Protein AF-A0A9C7PMZ5-F1 (afdb_monomer)

Radius of gyration: 15.48 Å; Cα contacts (8 Å, |Δi|>4): 239; chains: 1; bounding box: 37×39×35 Å

Solvent-accessible surface area (backbone atoms only — not comparable to full-atom values): 8530 Å² total; per-residue (Å²): 100,87,91,49,48,50,60,56,53,42,59,76,51,64,90,62,87,66,94,40,72,48,77,50,62,77,72,80,68,48,95,96,53,89,72,78,85,67,99,48,59,72,61,51,36,48,52,52,51,74,34,81,59,49,28,40,36,36,49,26,44,68,69,64,54,66,47,69,62,46,56,48,28,76,89,42,32,32,32,42,13,54,34,60,46,34,66,84,37,68,84,65,70,80,52,33,68,56,32,15,50,55,52,50,53,34,44,77,41,40,62,64,93,37,55,38,87,34,54,26,52,71,50,79,88,36,54,71,72,52,42,52,50,46,54,51,30,50,52,53,2,50,54,52,29,64,77,72,109

Structure (mmCIF, 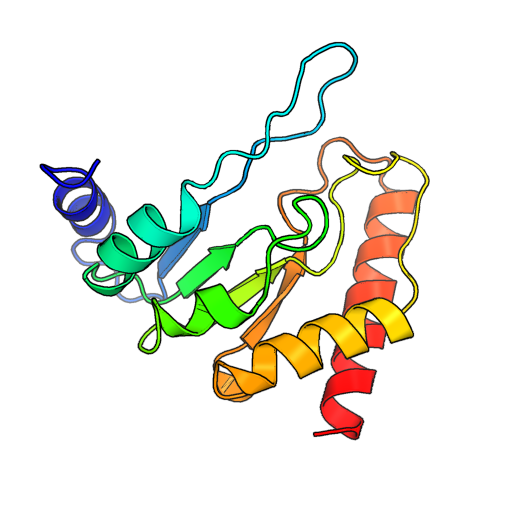N/CA/C/O backbone):
data_AF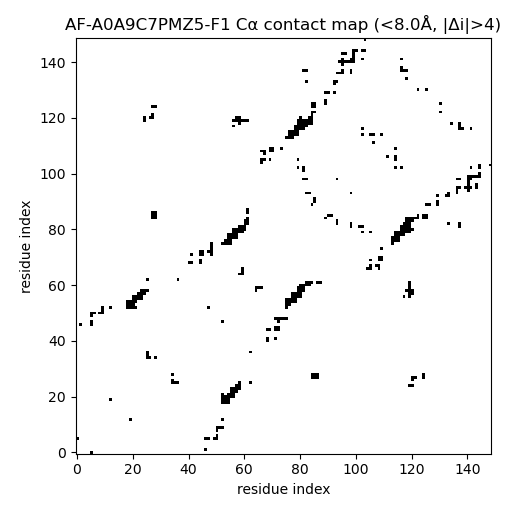-A0A9C7PMZ5-F1
#
_entry.id   AF-A0A9C7PMZ5-F1
#
loop_
_atom_site.group_PDB
_atom_site.id
_atom_site.type_symbol
_atom_site.label_atom_id
_atom_site.label_alt_id
_atom_site.label_comp_id
_atom_site.label_asym_id
_atom_site.label_entity_id
_atom_site.label_seq_id
_atom_site.pdbx_PDB_ins_code
_atom_site.Cartn_x
_atom_site.Cartn_y
_atom_site.Cartn_z
_atom_site.occupancy
_atom_site.B_iso_or_equiv
_atom_site.auth_seq_id
_atom_site.auth_comp_id
_atom_site.auth_asym_id
_atom_site.auth_atom_id
_atom_site.pdbx_PDB_model_num
ATOM 1 N N . MET A 1 1 ? -6.421 20.375 4.328 1.00 55.50 1 MET A N 1
ATOM 2 C CA . MET A 1 1 ? -6.971 19.027 4.587 1.00 55.50 1 MET A CA 1
ATOM 3 C C . MET A 1 1 ? -7.449 18.894 6.022 1.00 55.50 1 MET A C 1
ATOM 5 O O . MET A 1 1 ? -8.616 18.579 6.176 1.00 55.50 1 MET A O 1
ATOM 9 N N . ALA A 1 2 ? -6.620 19.190 7.030 1.00 67.44 2 ALA A N 1
ATOM 10 C CA . ALA A 1 2 ? -6.972 19.003 8.445 1.00 67.44 2 ALA A CA 1
ATOM 11 C C . ALA A 1 2 ? -8.306 19.648 8.884 1.00 67.44 2 ALA A C 1
ATOM 13 O O . ALA A 1 2 ? -9.039 19.061 9.662 1.00 67.44 2 ALA A O 1
ATOM 14 N N . GLU A 1 3 ? -8.671 20.818 8.346 1.00 81.75 3 GLU A N 1
ATOM 15 C CA . GLU A 1 3 ? -9.840 21.56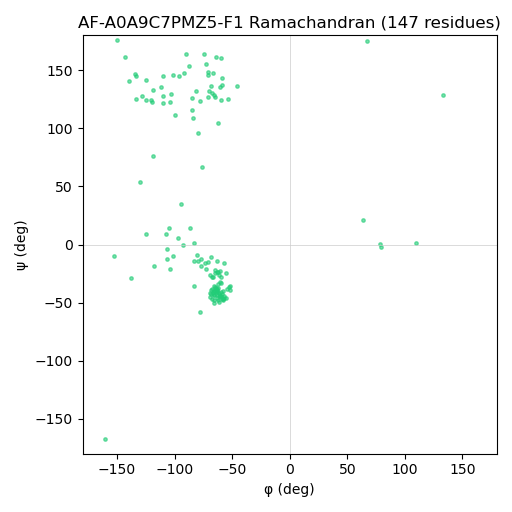7 8.841 1.00 81.75 3 GLU A CA 1
ATOM 16 C C . GLU A 1 3 ? -11.201 20.882 8.598 1.00 81.75 3 GLU A C 1
ATOM 18 O O . GLU A 1 3 ? -12.126 21.094 9.370 1.00 81.75 3 GLU A O 1
ATOM 23 N N . TRP A 1 4 ? -11.337 20.059 7.551 1.00 92.50 4 TRP A N 1
ATOM 24 C CA . TRP A 1 4 ? -12.613 19.387 7.230 1.00 92.50 4 TRP A CA 1
ATOM 25 C C . TRP A 1 4 ? -12.470 18.053 6.481 1.00 92.50 4 TRP A C 1
ATOM 27 O O . TRP A 1 4 ? -13.449 17.333 6.302 1.00 92.50 4 TRP A O 1
ATOM 37 N N . GLY A 1 5 ? -11.272 17.703 6.002 1.00 93.56 5 GLY A N 1
ATOM 38 C CA . GLY A 1 5 ? -11.064 16.562 5.106 1.00 93.56 5 GLY A CA 1
ATOM 39 C C . GLY A 1 5 ? -11.403 15.221 5.752 1.00 93.56 5 GLY A C 1
ATOM 40 O O . GLY A 1 5 ? -12.019 14.377 5.107 1.00 93.56 5 GLY A O 1
ATOM 41 N N . ILE A 1 6 ? -11.057 15.054 7.031 1.00 96.00 6 ILE A N 1
ATOM 42 C CA . ILE A 1 6 ? -11.404 13.853 7.800 1.00 96.00 6 ILE A CA 1
ATOM 43 C C . ILE A 1 6 ? -12.910 13.779 8.049 1.00 96.00 6 ILE A C 1
ATOM 45 O O . ILE A 1 6 ? -13.502 12.728 7.838 1.00 96.00 6 ILE A O 1
ATOM 49 N N . GLU A 1 7 ? -13.560 14.895 8.392 1.00 95.75 7 GLU A N 1
ATOM 50 C CA . GLU A 1 7 ? -15.018 14.929 8.565 1.00 95.75 7 GLU A CA 1
ATOM 51 C C . GLU A 1 7 ? -15.751 14.548 7.269 1.00 95.75 7 GLU A C 1
ATOM 53 O O . GLU A 1 7 ? -16.678 13.735 7.283 1.00 95.75 7 GLU A O 1
ATOM 58 N N . ALA A 1 8 ? -15.316 15.094 6.130 1.00 96.69 8 ALA A N 1
ATOM 59 C CA . ALA A 1 8 ? -15.882 14.753 4.830 1.00 96.69 8 ALA A CA 1
ATOM 60 C C . ALA A 1 8 ? -15.657 13.275 4.475 1.00 96.69 8 ALA A C 1
ATOM 62 O O . ALA A 1 8 ? -16.569 12.621 3.968 1.00 96.69 8 ALA A O 1
ATOM 63 N N . LEU A 1 9 ? -14.472 12.733 4.769 1.00 96.88 9 LEU A N 1
ATOM 64 C CA . LEU A 1 9 ? -14.168 11.318 4.572 1.00 96.88 9 LEU A CA 1
ATOM 65 C C . LEU A 1 9 ? -15.062 10.417 5.437 1.00 96.88 9 LEU A C 1
ATOM 67 O O . LEU A 1 9 ? -15.664 9.473 4.926 1.00 96.88 9 LEU A O 1
ATOM 71 N N . ASP A 1 10 ? -15.190 10.732 6.722 1.00 97.25 10 ASP A N 1
ATOM 72 C CA . ASP A 1 10 ? -16.016 9.977 7.663 1.00 97.25 10 ASP A CA 1
ATOM 73 C C . ASP A 1 10 ? -17.495 10.010 7.272 1.00 97.25 10 ASP A C 1
ATOM 75 O O . ASP A 1 10 ? -18.213 9.019 7.437 1.00 97.25 10 ASP A O 1
ATOM 79 N N . ARG A 1 11 ? -17.952 11.126 6.693 1.00 97.88 11 ARG A N 1
ATOM 80 C CA . ARG A 1 11 ? -19.305 11.248 6.148 1.00 97.88 11 ARG A CA 1
ATOM 81 C C . ARG A 1 11 ? -19.547 10.290 4.982 1.00 97.88 11 ARG A C 1
ATOM 83 O O . ARG A 1 11 ? -20.629 9.714 4.897 1.00 97.88 11 ARG A O 1
ATOM 90 N N . CYS A 1 12 ? -18.560 10.078 4.110 1.00 97.75 12 CYS A N 1
ATOM 91 C CA . CYS A 1 12 ? -18.676 9.155 2.973 1.00 97.75 12 CYS A CA 1
ATOM 92 C C . CYS A 1 12 ? -18.893 7.696 3.398 1.00 97.75 12 CYS A C 1
ATOM 94 O O . CYS A 1 12 ? -19.428 6.908 2.617 1.00 97.75 12 CYS A O 1
ATOM 96 N N . ILE A 1 13 ? -18.479 7.333 4.613 1.00 97.81 13 ILE A N 1
ATOM 97 C CA . ILE A 1 13 ? -18.599 5.971 5.144 1.00 97.81 13 ILE A CA 1
ATOM 98 C C . ILE A 1 13 ? -19.672 5.837 6.234 1.00 97.81 13 ILE A C 1
ATOM 100 O O . ILE A 1 13 ? -19.789 4.791 6.877 1.00 97.81 13 ILE A O 1
ATOM 104 N N . GLU A 1 14 ? -20.484 6.873 6.449 1.00 97.81 14 GLU A N 1
ATOM 105 C CA . GLU A 1 14 ? -21.544 6.861 7.452 1.00 97.81 14 GLU A CA 1
ATOM 106 C C . GLU A 1 14 ? -22.557 5.732 7.176 1.00 97.81 14 GLU A C 1
ATOM 108 O O . GLU A 1 14 ? -23.124 5.610 6.093 1.00 97.81 14 GLU A O 1
ATOM 113 N N . GLY A 1 15 ? -22.776 4.867 8.172 1.00 97.75 15 GLY A N 1
ATOM 114 C CA . GLY A 1 15 ? -23.710 3.739 8.075 1.00 97.75 15 GLY A CA 1
ATOM 115 C C . GLY A 1 15 ? -23.183 2.506 7.327 1.00 97.75 15 GLY A C 1
ATOM 116 O O . GLY A 1 15 ? -23.877 1.485 7.294 1.00 97.75 15 GLY A O 1
ATOM 117 N N . ILE A 1 16 ? -21.964 2.549 6.780 1.00 97.69 16 ILE A N 1
ATOM 118 C CA . ILE A 1 16 ? -21.326 1.388 6.152 1.00 97.69 16 ILE A CA 1
ATOM 119 C C . ILE A 1 16 ? -20.937 0.362 7.225 1.00 97.69 16 ILE A C 1
ATOM 121 O O . ILE A 1 16 ? -20.363 0.697 8.257 1.00 97.69 16 ILE A O 1
ATOM 125 N N . ARG A 1 17 ? -21.277 -0.912 6.984 1.00 96.31 17 ARG A N 1
ATOM 126 C CA . ARG A 1 17 ? -20.974 -2.047 7.884 1.00 96.31 17 ARG A CA 1
ATOM 127 C C . ARG A 1 17 ? -19.860 -2.963 7.366 1.00 96.31 17 ARG A C 1
ATOM 129 O O . ARG A 1 17 ? -19.517 -3.938 8.027 1.00 96.31 17 ARG A O 1
ATOM 136 N N . ALA A 1 18 ? -19.360 -2.697 6.163 1.00 97.44 18 ALA A N 1
ATOM 137 C CA . ALA A 1 18 ? -18.220 -3.397 5.582 1.00 97.44 18 ALA A CA 1
ATOM 138 C C . ALA A 1 18 ? -16.915 -2.684 5.957 1.00 97.44 18 ALA A C 1
ATOM 140 O O . ALA A 1 18 ? -16.949 -1.519 6.346 1.00 97.44 18 ALA A O 1
ATOM 141 N N . LYS A 1 19 ? -15.774 -3.365 5.785 1.00 97.56 19 LYS A N 1
ATOM 142 C CA . LYS A 1 19 ? -14.467 -2.711 5.904 1.00 97.56 19 LYS A CA 1
ATOM 143 C C . LYS A 1 19 ? -14.334 -1.601 4.865 1.00 97.56 19 LYS A C 1
ATOM 145 O O . LYS A 1 19 ? -14.668 -1.788 3.694 1.00 97.56 19 LYS A O 1
ATOM 150 N N . THR A 1 20 ? -13.823 -0.469 5.312 1.00 98.44 20 THR A N 1
ATOM 151 C CA . THR A 1 20 ? -13.615 0.747 4.535 1.00 98.44 20 THR A CA 1
ATOM 152 C C . THR A 1 20 ? -12.128 0.978 4.317 1.00 98.44 20 THR A C 1
ATOM 154 O O . THR A 1 20 ? -11.296 0.660 5.168 1.00 98.44 20 THR A O 1
ATOM 157 N N . CYS A 1 21 ? -11.775 1.521 3.155 1.00 98.38 21 CYS A N 1
ATOM 158 C CA . CYS A 1 21 ? -10.389 1.790 2.813 1.00 98.38 21 CYS A CA 1
ATOM 159 C C . CYS A 1 21 ? -10.260 3.125 2.089 1.00 98.38 21 CYS A C 1
ATOM 161 O O . CYS A 1 21 ? -11.083 3.453 1.233 1.00 98.38 21 CYS A O 1
ATOM 163 N N . VAL A 1 22 ? -9.201 3.863 2.413 1.00 98.19 22 VAL A N 1
ATOM 164 C CA . VAL A 1 22 ? -8.764 5.039 1.659 1.00 98.19 22 VAL A CA 1
ATOM 165 C C . VAL A 1 22 ? -7.445 4.741 0.981 1.00 98.19 22 VAL A C 1
ATOM 167 O O . VAL A 1 22 ? -6.526 4.209 1.597 1.00 98.19 22 VAL A O 1
ATOM 170 N N . HIS A 1 23 ? -7.351 5.128 -0.285 1.00 98.38 23 HIS A N 1
ATOM 171 C CA . HIS A 1 23 ? -6.119 5.072 -1.048 1.00 98.38 23 HIS A CA 1
ATOM 172 C C . HIS A 1 23 ? -5.498 6.466 -1.178 1.00 98.38 23 HIS A C 1
ATOM 174 O O . HIS A 1 23 ? -6.178 7.406 -1.589 1.00 98.38 23 HIS A O 1
ATOM 180 N N . VAL A 1 24 ? -4.207 6.586 -0.865 1.00 96.81 24 VAL A N 1
ATOM 181 C CA . VAL A 1 24 ? -3.420 7.814 -1.036 1.00 96.81 24 VAL A CA 1
ATOM 182 C C . VAL A 1 24 ? -2.153 7.473 -1.814 1.00 96.81 24 VAL A C 1
ATOM 184 O O . VAL A 1 24 ? -1.412 6.578 -1.427 1.00 96.81 24 VAL A O 1
ATOM 187 N N . CYS A 1 25 ? -1.875 8.194 -2.897 1.00 95.38 25 CYS A N 1
ATOM 188 C CA . CYS A 1 25 ? -0.680 8.014 -3.727 1.00 95.38 25 CYS A CA 1
ATOM 189 C C . CYS A 1 25 ? -0.258 9.335 -4.383 1.00 95.38 25 CYS A C 1
ATOM 191 O O . CYS A 1 25 ? -0.959 10.344 -4.283 1.00 95.38 25 CYS A O 1
ATOM 193 N N . TYR A 1 26 ? 0.861 9.317 -5.105 1.00 93.88 26 TYR A N 1
ATOM 194 C CA . TYR A 1 26 ? 1.374 10.437 -5.897 1.00 93.88 26 TYR A CA 1
ATOM 195 C C . TYR A 1 26 ? 0.935 10.353 -7.370 1.00 93.88 26 TYR A C 1
ATOM 197 O O . TYR A 1 26 ? 1.671 10.749 -8.274 1.00 93.88 26 TYR A O 1
ATOM 205 N N . SER A 1 27 ? -0.282 9.853 -7.623 1.00 90.56 27 SER A N 1
ATOM 206 C CA . SER A 1 27 ? -0.884 9.678 -8.957 1.00 90.56 27 SER A CA 1
ATOM 207 C C . SER A 1 27 ? -0.200 8.622 -9.841 1.00 90.56 27 SER A C 1
ATOM 209 O O . SER A 1 27 ? 0.828 8.038 -9.491 1.00 90.56 27 SER A O 1
ATOM 211 N N . TYR A 1 28 ? -0.788 8.367 -11.009 1.00 90.50 28 TYR A N 1
ATOM 212 C CA . TYR A 1 28 ? -0.221 7.507 -12.044 1.00 90.50 28 TYR A CA 1
ATOM 213 C C . TYR A 1 28 ? 0.991 8.149 -12.733 1.00 90.50 28 TYR A C 1
ATOM 215 O O . TYR A 1 28 ? 1.013 9.369 -12.926 1.00 90.50 28 TYR A O 1
ATOM 223 N N . PRO A 1 29 ? 1.971 7.346 -13.184 1.00 87.38 29 PRO A N 1
ATOM 224 C CA . PRO A 1 29 ? 2.993 7.830 -14.098 1.00 87.38 29 PRO A CA 1
ATOM 225 C C . PRO A 1 29 ? 2.361 8.216 -15.439 1.00 87.38 29 PRO A C 1
ATOM 227 O O . PRO A 1 29 ? 1.662 7.422 -16.070 1.00 87.38 29 PRO A O 1
ATOM 230 N N . MET A 1 30 ? 2.621 9.442 -15.887 1.00 87.25 30 MET A N 1
ATOM 231 C CA . MET A 1 30 ? 2.155 9.958 -17.173 1.00 87.25 30 MET A CA 1
ATOM 232 C C . MET A 1 30 ? 3.357 10.461 -17.985 1.00 87.25 30 MET A C 1
ATOM 234 O O . MET A 1 30 ? 4.100 11.311 -17.489 1.00 87.25 30 MET A O 1
ATOM 238 N N . PRO A 1 31 ? 3.576 9.967 -19.221 1.00 83.25 31 PRO A N 1
ATOM 239 C CA . PRO A 1 31 ? 4.706 10.389 -20.044 1.00 83.25 31 PRO A CA 1
ATOM 240 C C . PRO A 1 31 ? 4.771 11.912 -20.209 1.00 83.25 31 PRO A C 1
ATOM 242 O O . PRO A 1 31 ? 3.808 12.542 -20.637 1.00 83.25 31 PRO A O 1
ATOM 245 N N . GLY A 1 32 ? 5.918 12.500 -19.865 1.00 84.19 32 GLY A N 1
ATOM 246 C CA . GLY A 1 32 ? 6.153 13.943 -19.974 1.00 84.19 32 GLY A CA 1
ATOM 247 C C . GLY A 1 32 ? 5.538 14.799 -18.860 1.00 84.19 32 GLY A C 1
ATOM 248 O O . GLY A 1 32 ? 5.723 16.014 -18.880 1.00 84.19 32 GLY A O 1
ATOM 249 N N . VAL A 1 33 ? 4.852 14.203 -17.879 1.00 87.38 33 VAL A N 1
ATOM 250 C CA . VAL A 1 33 ? 4.28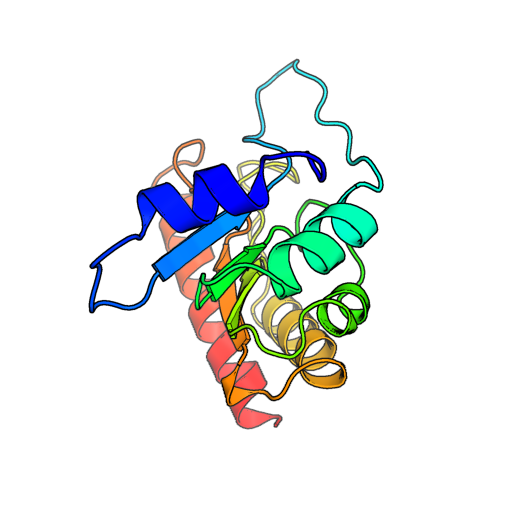5 14.924 -16.730 1.00 87.38 33 VAL A CA 1
ATOM 251 C C . VAL A 1 33 ? 5.151 14.673 -15.490 1.00 87.38 33 VAL A C 1
ATOM 253 O O . VAL A 1 33 ? 5.333 13.516 -15.105 1.00 87.38 33 VAL A O 1
ATOM 256 N N . PRO A 1 34 ? 5.691 15.723 -14.840 1.00 85.12 34 PRO A N 1
ATOM 257 C CA . PRO A 1 34 ? 6.428 15.568 -13.593 1.00 85.12 34 PRO A CA 1
ATOM 258 C C . PRO A 1 34 ? 5.570 14.927 -12.499 1.00 85.12 34 PRO A C 1
ATOM 260 O O . PRO A 1 34 ? 4.420 15.311 -12.293 1.00 85.12 34 PRO A O 1
ATOM 263 N N . ARG A 1 35 ? 6.168 13.994 -11.755 1.00 86.19 35 ARG A N 1
ATOM 264 C CA . ARG A 1 35 ? 5.546 13.296 -10.625 1.00 86.19 35 ARG A CA 1
ATOM 265 C C . ARG A 1 35 ? 6.340 13.582 -9.344 1.00 86.19 35 ARG A C 1
ATOM 267 O O . ARG A 1 35 ? 7.164 12.761 -8.947 1.00 86.19 35 ARG A O 1
ATOM 274 N N . PRO A 1 36 ? 6.193 14.778 -8.745 1.00 87.06 36 PRO A N 1
ATOM 275 C CA . PRO A 1 36 ? 6.963 15.145 -7.566 1.00 87.06 36 PRO A CA 1
ATOM 276 C C . PRO A 1 36 ? 6.499 14.344 -6.348 1.00 87.06 36 PRO A C 1
ATOM 278 O O . PRO A 1 36 ? 5.321 14.361 -5.993 1.00 87.06 36 PRO A O 1
ATOM 281 N N . ILE A 1 37 ? 7.446 13.686 -5.681 1.00 88.44 37 ILE A N 1
ATOM 282 C CA . ILE A 1 37 ? 7.226 13.105 -4.358 1.00 88.44 37 ILE A CA 1
ATOM 283 C C . ILE A 1 37 ? 7.450 14.220 -3.340 1.00 88.44 37 ILE A C 1
ATOM 285 O O . ILE A 1 37 ? 8.566 14.709 -3.168 1.00 88.44 37 ILE A O 1
ATOM 289 N N . VAL A 1 38 ? 6.362 14.674 -2.726 1.00 88.62 38 VAL A N 1
ATOM 290 C CA . VAL A 1 38 ? 6.371 15.718 -1.696 1.00 88.62 38 VAL A CA 1
ATOM 291 C C . VAL A 1 38 ? 6.239 15.081 -0.321 1.00 88.62 38 VAL A C 1
ATOM 293 O O . VAL A 1 38 ? 5.528 14.094 -0.171 1.00 88.62 38 VAL A O 1
ATOM 296 N N . ASP A 1 39 ? 6.880 15.654 0.695 1.00 85.94 39 ASP A N 1
ATOM 297 C CA . ASP A 1 39 ? 6.832 15.130 2.065 1.00 85.94 39 ASP A CA 1
ATOM 298 C C . ASP A 1 39 ? 5.497 15.465 2.761 1.00 85.94 39 ASP A C 1
ATOM 300 O O . ASP A 1 39 ? 5.415 16.300 3.659 1.00 85.94 39 ASP A O 1
ATOM 304 N N . ALA A 1 40 ? 4.408 14.871 2.269 1.00 91.56 40 ALA A N 1
ATOM 305 C CA . ALA A 1 40 ? 3.047 15.109 2.755 1.00 91.56 40 ALA A CA 1
ATOM 306 C C . ALA A 1 40 ? 2.511 13.962 3.623 1.00 91.56 40 ALA A C 1
ATOM 308 O O . ALA A 1 40 ? 1.583 14.164 4.408 1.00 91.56 40 ALA A O 1
ATOM 309 N N . TYR A 1 41 ? 3.089 12.763 3.500 1.00 94.56 41 TYR A N 1
ATOM 310 C CA . TYR A 1 41 ? 2.643 11.576 4.230 1.00 94.56 41 TYR A CA 1
ATOM 311 C C . TYR A 1 41 ? 2.666 11.743 5.753 1.00 94.56 41 TYR A C 1
ATOM 313 O O . TYR A 1 41 ? 1.691 11.320 6.366 1.00 94.56 41 TYR A O 1
ATOM 321 N N . PRO A 1 42 ? 3.666 12.388 6.387 1.00 95.88 42 PRO A N 1
ATOM 322 C CA . PRO A 1 42 ? 3.625 12.583 7.833 1.00 95.88 42 PRO A CA 1
ATOM 323 C C . PRO A 1 42 ? 2.353 13.296 8.310 1.00 95.88 42 PRO A C 1
ATOM 325 O O . PRO A 1 42 ? 1.688 12.836 9.237 1.00 95.88 42 PRO A O 1
ATOM 328 N N . ALA A 1 43 ? 1.967 14.379 7.629 1.00 95.25 43 ALA A N 1
ATOM 329 C CA . ALA A 1 43 ? 0.749 15.115 7.953 1.00 95.25 43 ALA A CA 1
ATOM 330 C C . ALA A 1 43 ? -0.510 14.303 7.613 1.00 95.25 43 ALA A C 1
ATOM 332 O O . ALA A 1 43 ? -1.420 14.208 8.427 1.00 95.25 43 ALA A O 1
ATOM 333 N N . ILE A 1 44 ? -0.555 13.681 6.431 1.00 95.31 44 ILE A N 1
ATOM 334 C CA . ILE A 1 44 ? -1.723 12.913 5.978 1.00 95.31 44 ILE A CA 1
ATOM 335 C C . ILE A 1 44 ? -1.987 11.703 6.881 1.00 95.31 44 ILE A C 1
ATOM 337 O O . ILE A 1 44 ? -3.131 11.482 7.264 1.00 95.31 44 ILE A O 1
ATOM 341 N N . LEU A 1 45 ? -0.959 10.926 7.230 1.00 97.12 45 LEU A N 1
ATOM 342 C CA . LEU A 1 45 ? -1.112 9.731 8.062 1.00 97.12 45 LEU A CA 1
ATOM 343 C C . LEU A 1 45 ? -1.530 10.084 9.489 1.00 97.12 45 LEU A C 1
ATOM 345 O O . LEU A 1 45 ? -2.390 9.400 10.035 1.00 97.12 45 LEU A O 1
ATOM 349 N N . THR A 1 46 ? -0.995 11.178 10.042 1.00 96.38 46 THR A N 1
ATOM 350 C CA . THR A 1 46 ? -1.411 11.687 11.359 1.00 96.38 46 THR A CA 1
ATOM 351 C C . THR A 1 46 ? -2.902 12.034 11.373 1.00 96.38 46 THR A C 1
ATOM 353 O O . THR A 1 46 ? -3.619 11.643 12.286 1.00 96.38 46 THR A O 1
ATOM 356 N N . GLU A 1 47 ? -3.408 12.711 10.339 1.00 96.75 47 GLU A N 1
ATOM 357 C CA . GLU A 1 47 ? -4.840 13.028 10.243 1.00 96.75 47 GLU A CA 1
ATOM 358 C C . GLU A 1 47 ? -5.694 11.772 9.992 1.00 96.75 47 GLU A C 1
ATOM 360 O O . GLU A 1 47 ? -6.752 11.592 10.595 1.00 96.75 47 GLU A O 1
ATOM 365 N N . LEU A 1 48 ? -5.239 10.868 9.117 1.00 97.25 48 LEU A N 1
ATOM 366 C CA . LEU A 1 48 ? -5.963 9.641 8.778 1.00 97.25 48 LEU A CA 1
ATOM 367 C C . LEU A 1 48 ? -6.052 8.653 9.940 1.00 97.25 48 LEU A C 1
ATOM 369 O O . LEU A 1 48 ? -7.036 7.914 10.010 1.00 9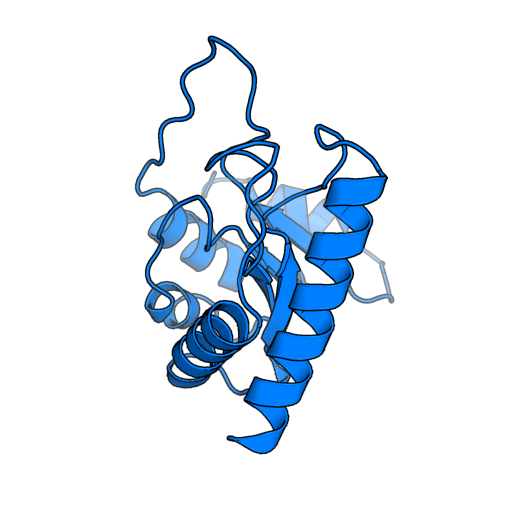7.25 48 LEU A O 1
ATOM 373 N N . GLU A 1 49 ? -5.090 8.654 10.861 1.00 97.69 49 GLU A N 1
ATOM 374 C CA . GLU A 1 49 ? -5.172 7.890 12.107 1.00 97.69 49 GLU A CA 1
ATOM 375 C C . GLU A 1 49 ? -6.455 8.222 12.885 1.00 97.69 49 GLU A C 1
ATOM 377 O O . GLU A 1 49 ? -7.123 7.323 13.395 1.00 97.69 49 GLU A O 1
ATOM 382 N N . HIS A 1 50 ? -6.863 9.494 12.882 1.00 95.56 50 HIS A N 1
ATOM 383 C CA . HIS A 1 50 ? -8.067 9.969 13.566 1.00 95.56 50 HIS A CA 1
ATOM 384 C C . HIS A 1 50 ? -9.375 9.731 12.798 1.00 95.56 50 HIS A C 1
ATOM 386 O O . HIS A 1 50 ? -10.451 9.917 13.366 1.00 95.56 50 HIS A O 1
ATOM 392 N N . SER A 1 51 ? -9.313 9.306 11.534 1.00 97.12 51 SER A N 1
ATOM 393 C CA . SER A 1 51 ? -10.514 8.986 10.752 1.00 97.12 51 SER A CA 1
ATOM 394 C C . SER A 1 51 ? -11.153 7.662 11.172 1.00 97.12 51 SER A C 1
ATOM 396 O O . SER A 1 51 ? -10.523 6.802 11.793 1.00 97.12 51 SER A O 1
ATOM 398 N N . ARG A 1 52 ? -12.404 7.447 10.766 1.00 97.31 52 ARG A N 1
ATOM 399 C CA . ARG A 1 52 ? -13.161 6.213 11.021 1.00 97.31 52 ARG A CA 1
ATOM 400 C C . ARG A 1 52 ? -12.879 5.093 10.021 1.00 97.31 52 ARG A C 1
ATOM 402 O O . ARG A 1 52 ? -13.490 4.034 10.135 1.00 97.31 52 ARG A O 1
ATOM 409 N N . VAL A 1 53 ? -11.987 5.304 9.050 1.00 98.06 53 VAL A N 1
ATOM 410 C CA . VAL A 1 53 ? -11.654 4.272 8.060 1.00 98.06 53 VAL A CA 1
ATOM 411 C C . VAL A 1 53 ? -10.851 3.140 8.696 1.00 98.06 53 VAL A C 1
ATOM 413 O O . VAL A 1 53 ? -10.022 3.371 9.583 1.00 98.06 53 VAL A O 1
ATOM 416 N N . ASP A 1 54 ? -11.077 1.920 8.216 1.00 98.50 54 ASP A N 1
ATOM 417 C CA . ASP A 1 54 ? -10.425 0.720 8.752 1.00 98.50 54 ASP A CA 1
ATOM 418 C C . ASP A 1 54 ? -9.022 0.512 8.164 1.00 98.50 54 ASP A C 1
ATOM 420 O O . ASP A 1 54 ? -8.116 0.007 8.835 1.00 98.50 54 ASP A O 1
ATOM 424 N N . GLN A 1 55 ? -8.852 0.853 6.881 1.00 98.81 55 GLN A N 1
ATOM 425 C CA . GLN A 1 55 ? -7.661 0.501 6.115 1.00 98.81 55 GLN A CA 1
ATOM 426 C C . GLN A 1 55 ? -7.097 1.666 5.299 1.00 98.81 55 GLN A C 1
ATOM 428 O O . GLN A 1 55 ? -7.843 2.461 4.726 1.00 98.81 55 GLN A O 1
ATOM 433 N N . LEU A 1 56 ? -5.773 1.700 5.154 1.00 98.81 56 LEU A N 1
ATOM 434 C CA . LEU A 1 56 ? -5.058 2.666 4.320 1.00 98.81 56 LEU A CA 1
ATOM 435 C C . LEU A 1 56 ? -4.274 1.943 3.220 1.00 98.81 56 LEU A C 1
ATOM 437 O O . LEU A 1 56 ? -3.438 1.102 3.525 1.00 98.81 56 LEU A O 1
ATOM 441 N N . ALA A 1 57 ? -4.519 2.271 1.952 1.00 98.69 57 ALA A N 1
ATOM 442 C CA . ALA A 1 57 ? -3.731 1.800 0.813 1.00 98.69 57 ALA A CA 1
ATOM 443 C C . ALA A 1 57 ? -2.735 2.872 0.380 1.00 98.69 57 ALA A C 1
ATOM 445 O O . ALA A 1 57 ? -3.134 3.928 -0.119 1.00 98.69 57 ALA A O 1
ATOM 446 N N . LEU A 1 58 ? -1.450 2.602 0.588 1.00 98.38 58 LEU A N 1
ATOM 447 C CA . LEU A 1 58 ? -0.397 3.612 0.597 1.00 98.38 58 LEU A CA 1
ATOM 448 C C . LEU A 1 58 ? 0.712 3.278 -0.402 1.00 98.38 58 LEU A C 1
ATOM 450 O O . LEU A 1 58 ? 1.115 2.123 -0.523 1.00 98.38 58 LEU A O 1
ATOM 454 N N . GLU A 1 59 ? 1.236 4.302 -1.068 1.00 97.56 59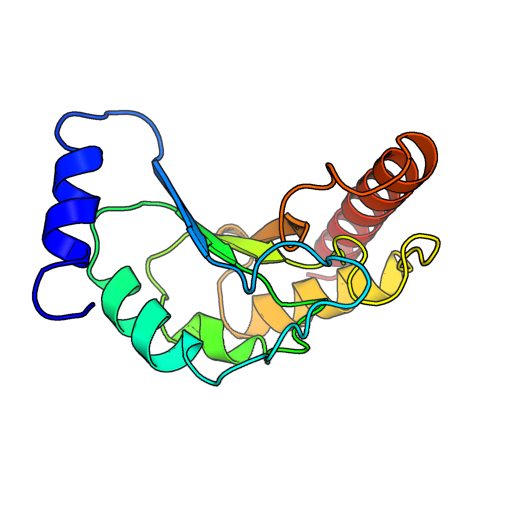 GLU A N 1
ATOM 455 C CA . GLU A 1 59 ? 2.373 4.204 -1.984 1.00 97.56 59 GLU A CA 1
ATOM 456 C C . GLU A 1 59 ? 3.707 4.284 -1.231 1.00 97.56 59 GLU A C 1
ATOM 458 O O . GLU A 1 59 ? 3.985 5.267 -0.539 1.00 97.56 59 GLU A O 1
ATOM 463 N N . PHE A 1 60 ? 4.570 3.292 -1.440 1.00 97.38 60 PHE A N 1
ATOM 464 C CA . PHE A 1 60 ? 5.876 3.194 -0.791 1.00 97.38 60 PHE A CA 1
ATOM 465 C C . PHE A 1 60 ? 7.002 2.746 -1.733 1.00 97.38 60 PHE A C 1
ATOM 467 O O . PHE A 1 60 ? 8.154 3.098 -1.477 1.00 97.38 60 PHE A O 1
ATOM 474 N N . GLU A 1 61 ? 6.738 1.970 -2.787 1.00 96.38 61 GLU A N 1
ATOM 475 C CA . GLU A 1 61 ? 7.799 1.422 -3.649 1.00 96.38 61 GLU A CA 1
ATOM 476 C C . GLU A 1 61 ? 8.344 2.481 -4.621 1.00 96.38 61 GLU A C 1
ATOM 478 O O . GLU A 1 61 ? 9.524 2.828 -4.573 1.00 96.38 61 GLU A O 1
ATOM 483 N N . ALA A 1 62 ? 7.481 3.061 -5.449 1.00 94.12 62 ALA A N 1
ATOM 484 C CA . ALA A 1 62 ? 7.807 4.089 -6.430 1.00 94.12 62 ALA A CA 1
ATOM 485 C C . ALA A 1 62 ? 8.265 5.402 -5.791 1.00 94.12 62 ALA A C 1
ATOM 487 O O . ALA A 1 62 ? 9.143 6.085 -6.321 1.00 94.12 62 ALA A O 1
ATOM 488 N N . SER A 1 63 ? 7.670 5.757 -4.652 1.00 93.62 63 SER A N 1
ATOM 489 C CA . SER A 1 63 ? 7.999 6.970 -3.905 1.00 93.62 63 SER A CA 1
ATOM 490 C C . SER A 1 63 ? 9.300 6.847 -3.110 1.00 93.62 63 SER A C 1
ATOM 492 O O . SER A 1 63 ? 9.868 7.864 -2.712 1.00 93.62 63 SER A O 1
ATOM 494 N N . GLY A 1 64 ? 9.772 5.620 -2.858 1.00 94.06 64 GLY A N 1
ATOM 495 C CA . GLY A 1 64 ? 10.927 5.363 -2.001 1.00 94.06 64 GLY A CA 1
ATOM 496 C C . GLY A 1 64 ? 10.709 5.789 -0.547 1.00 94.06 64 GLY A C 1
ATOM 497 O O . GLY A 1 64 ? 11.682 6.034 0.168 1.00 94.06 64 GLY A O 1
ATOM 498 N N . LEU A 1 65 ? 9.452 5.915 -0.106 1.00 95.56 65 LEU A N 1
ATOM 499 C CA . LEU A 1 65 ? 9.142 6.327 1.258 1.00 95.56 65 LEU A CA 1
ATOM 500 C C . LEU A 1 65 ? 9.591 5.275 2.280 1.00 95.56 65 LEU A C 1
ATOM 502 O O . LEU A 1 65 ? 9.576 4.056 2.047 1.00 95.56 65 LEU A O 1
ATOM 506 N N . ASP A 1 66 ? 9.985 5.788 3.442 1.00 96.62 66 ASP A N 1
ATOM 507 C CA . ASP A 1 66 ? 10.476 5.008 4.570 1.00 96.62 66 ASP A CA 1
ATOM 508 C C . ASP A 1 66 ? 9.297 4.352 5.322 1.00 96.62 66 ASP A C 1
ATOM 510 O O . ASP A 1 66 ? 8.406 5.075 5.786 1.00 96.62 66 ASP A O 1
ATOM 514 N N . PRO A 1 67 ? 9.271 3.011 5.483 1.00 97.94 67 PRO A N 1
ATOM 515 C CA . PRO A 1 67 ? 8.219 2.311 6.219 1.00 97.94 67 PRO A CA 1
ATOM 516 C C . PRO A 1 67 ? 8.044 2.768 7.672 1.00 97.94 67 PRO A C 1
ATOM 518 O O . PRO A 1 67 ? 6.978 2.539 8.236 1.00 97.94 67 PRO A O 1
ATOM 521 N N . LYS A 1 68 ? 9.005 3.492 8.271 1.00 98.06 68 LYS A N 1
ATOM 522 C CA . LYS A 1 68 ? 8.820 4.095 9.605 1.00 98.06 68 LYS A CA 1
ATOM 523 C C . LYS A 1 68 ? 7.594 4.999 9.712 1.00 98.06 68 LYS A C 1
ATOM 525 O O . LYS A 1 68 ? 7.074 5.202 10.805 1.00 98.06 68 LYS A O 1
ATOM 530 N N . LEU A 1 69 ? 7.132 5.553 8.588 1.00 98.12 69 LEU A N 1
ATOM 531 C CA . LEU A 1 69 ? 5.934 6.390 8.532 1.00 98.12 69 LEU A CA 1
ATOM 532 C C . LEU A 1 69 ? 4.676 5.646 8.994 1.00 98.12 69 LEU A C 1
ATOM 534 O O . LEU A 1 69 ? 3.735 6.284 9.452 1.00 98.12 69 LEU A O 1
ATOM 538 N N . LEU A 1 70 ? 4.672 4.312 8.932 1.00 98.44 70 LEU A N 1
ATOM 539 C CA . LEU A 1 70 ? 3.571 3.484 9.420 1.00 98.44 70 LEU A CA 1
ATOM 540 C C . LEU A 1 70 ? 3.341 3.626 10.933 1.00 98.44 70 LEU A C 1
ATOM 542 O O . LEU A 1 70 ? 2.218 3.448 11.396 1.00 98.44 70 LEU A O 1
ATOM 546 N N . ALA A 1 71 ? 4.358 4.044 11.697 1.00 98.25 71 ALA A N 1
ATOM 547 C CA . ALA A 1 71 ? 4.216 4.337 13.123 1.00 98.25 71 ALA A CA 1
ATOM 548 C C . ALA A 1 71 ? 3.251 5.507 13.416 1.00 98.25 71 ALA A C 1
ATOM 550 O O . ALA A 1 71 ? 2.849 5.694 14.563 1.00 98.25 71 ALA A O 1
ATOM 551 N N . LEU A 1 72 ? 2.881 6.298 12.401 1.00 98.38 72 LEU A N 1
ATOM 552 C CA . LEU A 1 72 ? 1.931 7.407 12.522 1.00 98.38 72 LEU A CA 1
ATOM 553 C C . LEU A 1 72 ? 0.464 6.968 12.444 1.00 98.38 72 LEU A C 1
ATOM 555 O O . LEU A 1 72 ? -0.406 7.763 12.783 1.00 98.38 72 LEU A O 1
ATOM 559 N N . CYS A 1 73 ? 0.179 5.738 12.006 1.00 98.31 73 CYS A N 1
ATOM 560 C CA . CYS A 1 73 ? -1.185 5.218 11.875 1.00 98.31 73 CYS A CA 1
ATOM 561 C C . CYS A 1 73 ? -1.373 3.829 12.527 1.00 98.31 73 CYS A C 1
ATOM 563 O O . CYS A 1 73 ? -1.837 2.889 11.873 1.00 98.31 73 CYS A O 1
ATOM 565 N N . PRO A 1 74 ? -1.013 3.664 13.818 1.00 98.38 74 PRO A N 1
ATOM 566 C CA . PRO A 1 74 ? -0.936 2.356 14.472 1.00 98.38 74 PRO A CA 1
ATOM 567 C C . PRO A 1 74 ? -2.286 1.632 14.598 1.00 98.38 74 PRO A C 1
ATOM 569 O O . PRO A 1 74 ? -2.310 0.408 14.740 1.00 98.38 74 PRO A O 1
ATOM 572 N N . SER A 1 75 ? -3.421 2.343 14.549 1.00 98.25 75 SER A N 1
ATOM 573 C CA . SER A 1 75 ? -4.738 1.693 14.613 1.00 98.25 75 SER A CA 1
ATOM 574 C C . SER A 1 75 ? -5.182 1.087 13.279 1.00 98.25 75 SER A C 1
ATOM 576 O O . SER A 1 75 ? -6.126 0.293 13.250 1.00 98.25 75 SER A O 1
ATOM 578 N N . LYS A 1 76 ? -4.530 1.440 12.164 1.00 98.62 76 LYS A N 1
ATOM 579 C CA . LYS A 1 76 ? -4.989 1.100 10.814 1.00 98.62 76 LYS A CA 1
ATOM 580 C C . LYS A 1 76 ? -4.392 -0.208 10.317 1.00 98.62 76 LYS A C 1
ATOM 582 O O . LYS A 1 76 ? -3.250 -0.552 10.594 1.00 98.62 76 LYS A O 1
ATOM 587 N N . THR A 1 77 ? -5.164 -0.932 9.508 1.00 9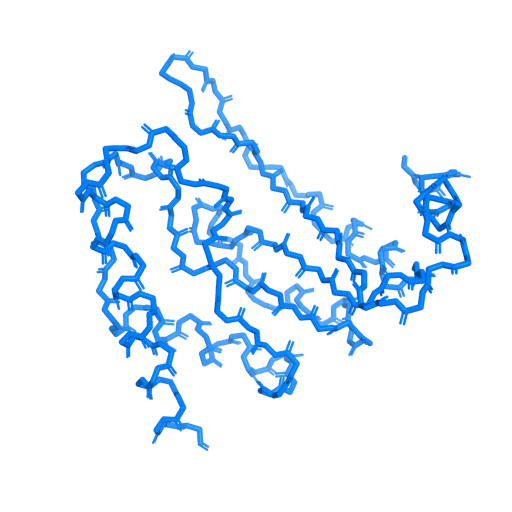8.81 77 THR A N 1
ATOM 588 C CA . THR A 1 77 ? -4.586 -1.956 8.625 1.00 98.81 77 THR A CA 1
ATOM 589 C C . THR A 1 77 ? -4.031 -1.271 7.381 1.00 98.81 77 THR A C 1
ATOM 591 O O . THR A 1 77 ? -4.731 -0.481 6.749 1.00 98.81 77 THR A O 1
ATOM 594 N N . VAL A 1 78 ? -2.809 -1.593 6.978 1.00 98.81 78 VAL A N 1
ATOM 595 C CA . VAL A 1 78 ? -2.154 -0.963 5.833 1.00 98.81 78 VAL A CA 1
ATOM 596 C C . VAL A 1 78 ? -2.034 -1.934 4.668 1.00 98.81 78 VAL A C 1
ATOM 598 O O . VAL A 1 78 ? -1.413 -2.988 4.770 1.00 98.81 78 VAL A O 1
ATOM 601 N N . LEU A 1 79 ? -2.610 -1.546 3.533 1.00 98.81 79 LEU A N 1
ATOM 602 C CA . LEU A 1 79 ? -2.296 -2.094 2.221 1.00 98.81 79 LEU A CA 1
ATOM 603 C C . LEU A 1 79 ? -1.005 -1.409 1.754 1.00 98.81 79 LEU A C 1
ATOM 605 O O . LEU A 1 79 ? -1.018 -0.275 1.275 1.00 98.81 79 LEU A O 1
ATOM 609 N N . PHE A 1 80 ? 0.116 -2.082 1.986 1.00 98.81 80 PHE A N 1
ATOM 610 C CA . PHE A 1 80 ? 1.461 -1.560 1.804 1.00 98.81 80 PHE A CA 1
ATOM 611 C C . PHE A 1 80 ? 1.921 -1.716 0.349 1.00 98.81 80 PHE A C 1
ATOM 613 O O . PHE A 1 80 ? 2.091 -2.839 -0.140 1.00 98.81 80 PHE A O 1
ATOM 620 N N . GLY A 1 81 ? 2.136 -0.582 -0.320 1.00 98.56 81 GLY A N 1
ATOM 621 C CA . GLY A 1 81 ? 2.670 -0.484 -1.673 1.00 98.56 81 GLY A CA 1
ATOM 622 C C . GLY A 1 81 ? 4.085 -1.052 -1.789 1.00 98.56 81 GLY A C 1
ATOM 623 O O . GLY A 1 81 ? 5.063 -0.455 -1.350 1.00 98.56 81 GLY A O 1
ATOM 624 N N . CYS A 1 82 ? 4.199 -2.239 -2.373 1.00 98.31 82 CYS A N 1
ATOM 625 C CA . CYS A 1 82 ? 5.463 -2.958 -2.573 1.00 98.31 82 CYS A CA 1
ATOM 626 C C . CYS A 1 82 ? 5.710 -3.327 -4.042 1.00 98.31 82 CYS A C 1
ATOM 628 O O . CYS A 1 82 ? 6.625 -4.087 -4.348 1.00 98.31 82 CYS A O 1
ATOM 630 N N . ILE A 1 83 ? 4.879 -2.807 -4.946 1.00 98.25 83 ILE A N 1
ATOM 631 C CA . ILE A 1 83 ? 4.985 -2.985 -6.393 1.00 98.25 83 ILE A CA 1
ATOM 632 C C . ILE A 1 83 ? 4.811 -1.618 -7.044 1.00 98.25 83 ILE A C 1
ATOM 634 O O . ILE A 1 83 ? 3.774 -0.977 -6.852 1.00 98.25 83 ILE A O 1
ATOM 638 N N . ASP A 1 84 ? 5.781 -1.223 -7.866 1.00 95.44 84 ASP A N 1
ATOM 639 C CA . ASP A 1 84 ? 5.713 -0.003 -8.660 1.00 95.44 84 ASP A CA 1
ATOM 640 C C . ASP A 1 84 ? 4.635 -0.131 -9.747 1.00 95.44 84 ASP A C 1
ATOM 642 O O . ASP A 1 84 ? 4.538 -1.142 -10.457 1.00 95.44 84 ASP A O 1
ATOM 646 N N . ASN A 1 85 ? 3.848 0.930 -9.917 1.00 92.50 85 ASN A N 1
ATOM 647 C CA . ASN A 1 85 ? 2.779 1.034 -10.910 1.00 92.50 85 ASN A CA 1
ATOM 648 C C . ASN A 1 85 ? 3.259 1.527 -12.293 1.00 92.50 85 ASN A C 1
ATOM 650 O O . ASN A 1 85 ? 2.431 1.889 -13.131 1.00 92.50 85 ASN A O 1
ATOM 654 N N . GLY A 1 86 ? 4.573 1.531 -12.540 1.00 90.94 86 GLY A N 1
ATOM 655 C CA . GLY A 1 86 ? 5.215 1.944 -13.792 1.00 90.94 86 GLY A CA 1
ATOM 656 C C . GLY A 1 86 ? 5.996 3.251 -13.697 1.00 90.94 86 GLY A C 1
ATOM 657 O O . GLY A 1 86 ? 6.550 3.700 -14.700 1.00 90.94 86 GLY A O 1
ATOM 658 N N . ALA A 1 87 ? 6.046 3.879 -12.522 1.00 86.69 87 ALA A N 1
ATOM 659 C CA . ALA A 1 87 ? 6.777 5.121 -12.314 1.00 86.69 87 ALA A CA 1
ATOM 660 C C . ALA A 1 87 ? 8.291 4.922 -12.387 1.00 86.69 87 ALA A C 1
ATOM 662 O O . ALA A 1 87 ? 9.005 5.843 -12.781 1.00 86.69 87 ALA A O 1
ATOM 663 N N . LEU A 1 88 ? 8.775 3.718 -12.080 1.00 85.56 88 LEU A N 1
ATOM 664 C CA . LEU A 1 88 ? 10.187 3.362 -12.194 1.00 85.56 88 LEU A CA 1
ATOM 665 C C . LEU A 1 88 ? 10.519 2.638 -13.513 1.00 85.56 88 LEU A C 1
ATOM 667 O O . LEU A 1 88 ? 11.653 2.191 -13.697 1.00 85.56 88 LEU A O 1
ATOM 671 N N . GLY A 1 89 ? 9.545 2.529 -14.421 1.00 88.69 89 GLY A N 1
ATOM 672 C CA . GLY A 1 89 ? 9.665 1.910 -15.741 1.00 88.69 89 GLY A CA 1
ATOM 673 C C . GLY A 1 89 ? 8.503 0.961 -16.041 1.00 88.69 89 GLY A C 1
ATOM 674 O O . GLY A 1 89 ? 8.216 0.053 -15.266 1.00 88.69 89 GLY A O 1
ATOM 675 N N . PHE A 1 90 ? 7.850 1.136 -17.193 1.00 88.50 90 PHE A N 1
ATOM 676 C CA . PHE A 1 90 ? 6.665 0.353 -17.575 1.00 88.50 90 PHE A CA 1
ATOM 677 C C . PHE A 1 90 ? 6.949 -1.142 -17.779 1.00 88.50 90 PHE A C 1
ATOM 679 O O . PHE A 1 90 ? 6.035 -1.949 -17.655 1.00 88.50 90 PHE A O 1
ATOM 686 N N . ASP A 1 91 ? 8.186 -1.522 -18.091 1.00 90.81 91 ASP A N 1
ATOM 687 C CA . ASP A 1 91 ? 8.634 -2.902 -18.310 1.00 90.81 91 ASP A CA 1
ATOM 688 C C . ASP A 1 91 ? 9.390 -3.505 -17.121 1.00 90.81 91 ASP A C 1
ATOM 690 O O . ASP A 1 91 ? 9.611 -4.721 -17.081 1.00 90.81 91 ASP A O 1
ATOM 694 N N . ARG A 1 92 ? 9.737 -2.682 -16.127 1.00 94.00 92 ARG A N 1
ATOM 695 C CA . ARG A 1 92 ? 10.434 -3.114 -14.921 1.00 94.00 92 ARG A CA 1
ATOM 696 C C . ARG A 1 92 ? 9.526 -4.004 -14.072 1.00 94.00 92 ARG A C 1
ATOM 698 O O . ARG A 1 92 ? 8.403 -3.636 -13.735 1.00 94.00 92 ARG A O 1
ATOM 705 N N . ILE A 1 93 ? 10.055 -5.154 -13.660 1.00 96.31 93 ILE A N 1
ATOM 706 C CA . ILE A 1 93 ? 9.418 -6.074 -12.713 1.00 96.31 93 ILE A CA 1
ATOM 707 C C . ILE A 1 93 ? 10.317 -6.193 -11.478 1.00 96.31 93 ILE A C 1
ATOM 709 O O . ILE A 1 93 ? 11.530 -6.356 -11.605 1.00 96.31 93 ILE A O 1
ATOM 713 N N . GLU A 1 94 ? 9.722 -6.089 -10.296 1.00 98.06 94 GLU A N 1
ATOM 714 C CA . GLU A 1 94 ? 10.366 -6.324 -9.005 1.00 98.06 94 GLU A CA 1
ATOM 715 C C . GLU A 1 94 ? 10.820 -7.786 -8.870 1.00 98.06 94 GLU A C 1
ATOM 717 O O . GLU A 1 94 ? 10.335 -8.676 -9.568 1.00 98.06 94 GLU 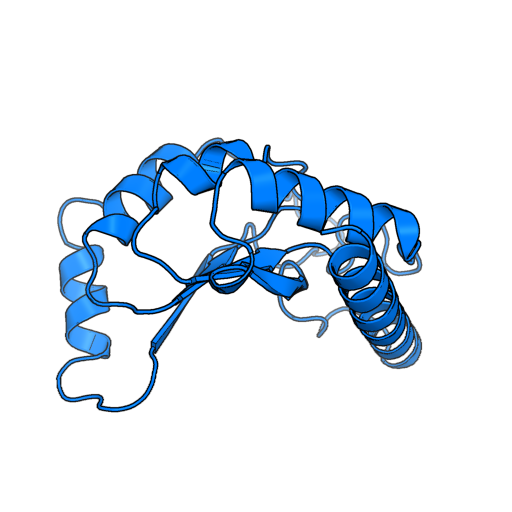A O 1
ATOM 722 N N . GLN A 1 95 ? 11.737 -8.056 -7.944 1.00 98.25 95 GLN A N 1
ATOM 723 C CA . GLN A 1 95 ? 12.064 -9.422 -7.527 1.00 98.25 95 GLN A CA 1
ATOM 724 C C . GLN A 1 95 ? 11.281 -9.802 -6.259 1.00 98.25 95 GLN A C 1
ATOM 726 O O . GLN A 1 95 ? 11.113 -8.947 -5.381 1.00 98.25 95 GLN A O 1
ATOM 731 N N . PRO A 1 96 ? 10.856 -11.070 -6.094 1.00 98.69 96 PRO A N 1
ATOM 732 C CA . PRO A 1 96 ? 10.173 -11.525 -4.880 1.00 98.69 96 PRO A CA 1
ATOM 733 C C . PRO A 1 96 ? 10.939 -11.207 -3.587 1.00 98.69 96 PRO A C 1
ATOM 735 O O . PRO A 1 96 ? 10.339 -10.839 -2.579 1.00 98.69 96 PRO A O 1
ATOM 738 N N . GLU A 1 97 ? 12.271 -11.282 -3.607 1.00 98.62 97 GLU A N 1
ATOM 739 C CA . GLU A 1 97 ? 13.131 -10.952 -2.469 1.00 98.62 97 GLU A CA 1
ATOM 740 C C . GLU A 1 97 ? 13.055 -9.474 -2.078 1.00 98.62 97 GLU A C 1
ATOM 742 O O . GLU A 1 97 ? 13.094 -9.165 -0.886 1.00 98.62 97 GLU A O 1
ATOM 747 N N . GLN A 1 98 ? 12.933 -8.574 -3.060 1.00 98.12 98 GLN A N 1
ATOM 748 C CA . GLN A 1 98 ? 12.788 -7.136 -2.818 1.00 98.12 98 GLN A CA 1
ATOM 749 C C . GLN A 1 98 ? 11.442 -6.851 -2.152 1.00 98.12 98 GLN A C 1
ATOM 751 O O . GLN A 1 98 ? 11.401 -6.192 -1.115 1.00 98.12 98 GLN A O 1
ATOM 756 N N . VAL A 1 99 ? 10.361 -7.430 -2.685 1.00 98.62 99 VAL A N 1
ATOM 757 C CA . VAL A 1 99 ? 9.017 -7.333 -2.097 1.00 98.62 99 VAL A CA 1
ATOM 758 C C . VAL A 1 99 ? 9.015 -7.864 -0.663 1.00 98.62 99 VAL A C 1
ATOM 760 O O . VAL A 1 99 ? 8.536 -7.192 0.248 1.00 98.62 99 VAL A O 1
ATOM 763 N N . ALA A 1 100 ? 9.606 -9.041 -0.432 1.00 98.75 100 ALA A N 1
ATOM 764 C CA . ALA A 1 100 ? 9.678 -9.637 0.896 1.00 98.75 100 ALA A CA 1
ATOM 765 C C . ALA A 1 100 ? 10.448 -8.755 1.890 1.00 98.75 100 ALA A C 1
ATOM 767 O O . ALA A 1 100 ? 10.009 -8.582 3.023 1.00 98.75 100 ALA A O 1
ATOM 768 N N . ALA A 1 101 ? 11.579 -8.181 1.469 1.00 98.38 101 ALA A N 1
ATOM 769 C CA . ALA A 1 101 ? 12.361 -7.272 2.301 1.00 98.38 101 ALA A CA 1
ATOM 770 C C . ALA A 1 101 ? 11.570 -6.006 2.660 1.00 98.38 101 ALA A C 1
ATOM 772 O O . ALA A 1 101 ? 11.571 -5.598 3.818 1.00 98.38 101 ALA A O 1
ATOM 773 N N . ARG A 1 102 ? 10.849 -5.411 1.699 1.00 98.19 102 ARG A N 1
ATOM 774 C CA . ARG A 1 102 ? 9.990 -4.241 1.948 1.00 98.19 102 ARG A CA 1
ATOM 775 C C . ARG A 1 102 ? 8.882 -4.546 2.959 1.00 98.19 102 ARG A C 1
ATOM 777 O O . ARG A 1 102 ? 8.677 -3.758 3.877 1.00 98.19 102 ARG A O 1
ATOM 784 N N . LEU A 1 103 ? 8.222 -5.698 2.832 1.00 98.69 103 LEU A N 1
ATOM 785 C CA . LEU A 1 103 ? 7.178 -6.131 3.768 1.00 98.69 103 LEU A CA 1
ATOM 786 C C . LEU A 1 103 ? 7.725 -6.406 5.176 1.00 98.69 103 LEU A C 1
ATOM 788 O O . LEU A 1 103 ? 7.086 -6.031 6.153 1.00 98.69 103 LEU A O 1
ATOM 792 N N . LEU A 1 104 ? 8.905 -7.024 5.291 1.00 98.56 104 LEU A N 1
ATOM 793 C CA . LEU A 1 104 ? 9.556 -7.249 6.586 1.00 98.56 104 LEU A CA 1
ATOM 794 C C . LEU A 1 104 ? 9.965 -5.929 7.253 1.00 98.56 104 LEU A C 1
ATOM 796 O O . LEU A 1 104 ? 9.733 -5.777 8.445 1.00 98.56 104 LEU A O 1
ATOM 800 N N . MET A 1 105 ? 10.475 -4.953 6.492 1.00 98.31 105 MET A N 1
ATOM 801 C CA . MET A 1 105 ? 10.752 -3.609 7.022 1.00 98.31 105 MET A CA 1
ATOM 802 C C . MET A 1 105 ? 9.474 -2.905 7.494 1.00 98.31 105 MET A C 1
ATOM 804 O O . MET A 1 105 ? 9.483 -2.240 8.522 1.00 98.31 105 MET A O 1
ATOM 808 N N . ALA A 1 106 ? 8.355 -3.052 6.778 1.00 98.44 106 ALA A N 1
ATOM 809 C CA . ALA A 1 106 ? 7.068 -2.538 7.248 1.00 98.44 106 ALA A CA 1
ATOM 810 C C . ALA A 1 106 ? 6.633 -3.200 8.569 1.00 98.44 106 ALA A C 1
ATOM 812 O O . ALA A 1 106 ? 6.112 -2.520 9.455 1.00 98.44 106 ALA A O 1
ATOM 813 N N . ALA A 1 107 ? 6.906 -4.500 8.728 1.00 98.44 107 ALA A N 1
ATOM 814 C CA . ALA A 1 107 ? 6.595 -5.264 9.936 1.00 98.44 107 ALA A CA 1
ATOM 815 C C . ALA A 1 107 ? 7.430 -4.868 11.171 1.00 98.44 107 ALA A C 1
ATOM 817 O O . ALA A 1 107 ? 7.098 -5.268 12.285 1.00 98.44 107 ALA A O 1
ATOM 818 N N . GLU A 1 108 ? 8.477 -4.051 11.008 1.00 98.19 108 GLU A N 1
ATOM 819 C CA . GLU A 1 108 ? 9.190 -3.429 12.133 1.00 98.19 108 GLU A CA 1
ATOM 820 C C . GLU A 1 108 ? 8.366 -2.311 12.800 1.00 98.19 108 GLU A C 1
ATOM 822 O O . GLU A 1 108 ? 8.609 -1.977 13.960 1.00 98.19 108 GLU A O 1
ATOM 827 N N . TYR A 1 109 ? 7.382 -1.743 12.089 1.00 98.38 109 TYR A N 1
ATOM 828 C CA . TYR A 1 109 ? 6.607 -0.574 12.526 1.00 98.38 109 TYR A CA 1
ATOM 829 C C . TYR A 1 109 ? 5.109 -0.836 12.698 1.00 98.38 109 TYR A C 1
ATOM 831 O O . TYR A 1 109 ? 4.438 -0.071 13.389 1.00 98.38 109 TYR A O 1
ATOM 839 N N . LEU A 1 110 ? 4.583 -1.909 12.103 1.00 98.00 110 LEU A N 1
ATOM 840 C CA . LEU A 1 110 ? 3.228 -2.403 12.339 1.00 98.00 110 LEU A CA 1
ATOM 841 C C . LEU A 1 110 ? 3.240 -3.922 12.555 1.00 98.00 110 LEU A C 1
ATOM 843 O O . LEU A 1 110 ? 3.998 -4.624 11.889 1.00 98.00 110 LEU A O 1
ATOM 847 N N . PRO A 1 111 ? 2.369 -4.457 13.427 1.00 98.19 111 PRO A N 1
ATOM 848 C CA . PRO A 1 111 ? 2.074 -5.882 13.493 1.00 98.19 111 PRO A CA 1
ATOM 849 C C . PRO A 1 111 ? 1.843 -6.501 12.111 1.00 98.19 111 PRO A C 1
ATOM 851 O O . PRO A 1 111 ? 1.145 -5.945 11.262 1.00 98.19 111 PRO A O 1
ATOM 854 N N . ALA A 1 112 ? 2.415 -7.685 11.882 1.00 97.62 112 ALA A N 1
ATOM 855 C CA . ALA A 1 112 ? 2.362 -8.336 10.575 1.00 97.62 112 ALA A CA 1
ATOM 856 C C . ALA A 1 112 ? 0.928 -8.661 10.106 1.00 97.62 112 ALA A C 1
ATOM 858 O O . ALA A 1 112 ? 0.674 -8.722 8.905 1.00 97.62 112 ALA A O 1
ATOM 859 N N . ASP A 1 113 ? -0.020 -8.847 11.029 1.00 97.31 113 ASP A N 1
ATOM 860 C CA . ASP A 1 113 ? -1.442 -9.066 10.738 1.00 97.31 113 ASP A CA 1
ATOM 861 C C . ASP A 1 113 ? -2.200 -7.780 10.352 1.00 97.31 113 ASP A C 1
ATOM 863 O O . ASP A 1 113 ? -3.298 -7.858 9.794 1.00 97.31 113 ASP A O 1
ATOM 867 N N . GLN A 1 114 ? -1.594 -6.607 10.560 1.00 98.56 114 GLN A N 1
ATOM 868 C CA . GLN A 1 114 ? -2.075 -5.314 10.070 1.00 98.56 114 GLN A CA 1
ATOM 869 C C . GLN A 1 114 ? -1.481 -4.932 8.705 1.00 98.56 114 GLN A C 1
ATOM 871 O O . GLN A 1 114 ? -1.847 -3.887 8.173 1.00 98.56 114 GLN A O 1
ATOM 876 N N . ILE A 1 115 ? -0.617 -5.752 8.097 1.00 98.75 115 ILE A N 1
ATOM 877 C CA . ILE A 1 115 ? 0.032 -5.445 6.812 1.00 98.75 115 ILE A CA 1
ATOM 878 C C . ILE A 1 115 ? -0.514 -6.347 5.700 1.00 98.75 115 ILE A C 1
ATOM 880 O O . ILE A 1 115 ? -0.511 -7.573 5.789 1.00 98.75 115 ILE A O 1
ATOM 884 N N . GLN A 1 116 ? -0.949 -5.733 4.602 1.00 98.69 116 GLN A N 1
ATOM 885 C CA . GLN A 1 116 ? -1.409 -6.407 3.390 1.00 98.69 116 GLN A CA 1
ATOM 886 C C . GLN A 1 116 ? -0.532 -5.975 2.216 1.00 98.69 116 GLN A C 1
ATOM 888 O O . GLN A 1 116 ? -0.407 -4.788 1.946 1.00 98.69 116 GLN A O 1
ATOM 893 N N . ALA A 1 117 ? 0.075 -6.922 1.501 1.00 98.69 117 ALA A N 1
ATOM 894 C CA . ALA A 1 117 ? 0.855 -6.600 0.308 1.00 98.69 117 ALA A CA 1
ATOM 895 C C . ALA A 1 117 ? -0.059 -6.047 -0.796 1.00 98.69 117 ALA A C 1
ATOM 897 O O . ALA A 1 117 ? -1.069 -6.670 -1.136 1.00 98.69 117 ALA A O 1
ATOM 898 N N . ALA A 1 118 ? 0.301 -4.895 -1.356 1.00 98.69 118 ALA A N 1
ATOM 899 C CA . ALA A 1 118 ? -0.443 -4.242 -2.424 1.00 98.69 118 ALA A CA 1
ATOM 900 C C . ALA A 1 118 ? 0.503 -3.577 -3.438 1.00 98.69 118 ALA A C 1
ATOM 902 O O . ALA A 1 118 ? 1.664 -3.305 -3.121 1.00 98.69 118 ALA A O 1
ATOM 903 N N . PRO A 1 119 ? 0.029 -3.275 -4.656 1.00 98.38 119 PRO A N 1
ATOM 904 C CA . PRO A 1 119 ? 0.700 -2.314 -5.516 1.00 98.38 119 PRO A CA 1
ATOM 905 C C . PRO A 1 119 ? 0.522 -0.881 -5.017 1.00 98.38 119 PRO A C 1
ATOM 907 O O . PRO A 1 119 ? -0.463 -0.574 -4.349 1.00 98.38 119 PRO A O 1
ATOM 910 N N . ASP A 1 120 ? 1.450 0.002 -5.386 1.00 97.44 120 ASP A N 1
ATOM 911 C CA . ASP A 1 120 ? 1.424 1.417 -4.987 1.00 97.44 120 ASP A CA 1
ATOM 912 C C . ASP A 1 120 ? 0.170 2.165 -5.444 1.00 97.44 120 ASP A C 1
ATOM 914 O O . ASP A 1 120 ? -0.222 3.153 -4.836 1.00 97.44 120 ASP A O 1
ATOM 918 N N . CYS A 1 121 ? -0.439 1.734 -6.547 1.00 96.50 121 CYS A N 1
ATOM 919 C CA . CYS A 1 121 ? -1.674 2.281 -7.096 1.00 96.50 121 CYS A CA 1
ATOM 920 C C . CYS A 1 121 ? -2.294 1.238 -8.040 1.00 96.50 121 CYS A C 1
ATOM 922 O O . CYS A 1 121 ? -1.860 0.086 -8.096 1.00 96.50 121 CYS A O 1
ATOM 924 N N . GLY A 1 122 ? -3.289 1.621 -8.838 1.00 96.19 122 GLY A N 1
ATOM 925 C CA . GLY A 1 122 ? -3.761 0.755 -9.912 1.00 96.19 122 GLY A CA 1
ATOM 926 C C . GLY A 1 122 ? -2.649 0.419 -10.915 1.00 96.19 122 GLY A C 1
ATOM 927 O O . GLY A 1 122 ? -1.645 1.116 -11.036 1.00 96.19 122 GLY A O 1
ATOM 928 N N . LEU A 1 123 ? -2.848 -0.653 -11.678 1.00 96.56 123 LEU A N 1
ATOM 929 C CA . LEU A 1 123 ? -1.919 -1.084 -12.732 1.00 96.56 123 LEU A CA 1
ATOM 930 C C . LEU A 1 123 ? -2.444 -0.757 -14.139 1.00 96.56 123 LEU A C 1
ATOM 932 O O . LEU A 1 123 ? -1.938 -1.285 -15.123 1.00 96.56 123 LEU A O 1
ATOM 936 N N . VAL A 1 124 ? -3.466 0.104 -14.235 1.00 94.19 124 VAL A N 1
ATOM 937 C CA . VAL A 1 124 ? -4.136 0.492 -15.493 1.00 94.19 124 VAL A CA 1
ATOM 938 C C . VAL A 1 124 ? -3.170 0.978 -16.584 1.00 94.19 124 VAL A C 1
ATOM 940 O O . VAL A 1 124 ? -3.398 0.621 -17.737 1.00 94.19 124 VAL A O 1
ATOM 943 N N . PRO A 1 125 ? -2.103 1.749 -16.286 1.00 90.75 125 PRO A N 1
ATOM 944 C CA . PRO A 1 125 ? -1.183 2.212 -17.328 1.00 90.75 125 PRO A CA 1
ATOM 945 C C . PRO A 1 125 ? -0.298 1.115 -17.932 1.00 90.75 125 PRO A C 1
ATOM 947 O O . PRO A 1 125 ? 0.341 1.347 -18.956 1.00 90.75 125 PRO A O 1
ATOM 950 N N . LEU A 1 126 ? -0.198 -0.049 -17.288 1.00 94.25 126 LEU A N 1
ATOM 951 C CA . LEU A 1 126 ? 0.715 -1.111 -17.693 1.00 94.25 126 LEU A CA 1
ATOM 952 C C . LEU A 1 126 ? 0.075 -2.041 -18.724 1.00 94.25 126 LEU A C 1
ATOM 954 O O . LEU A 1 126 ? -1.135 -2.268 -18.726 1.00 94.25 126 LEU A O 1
ATOM 958 N N . ASP A 1 127 ? 0.915 -2.675 -19.545 1.00 96.19 127 ASP A N 1
ATOM 959 C CA . ASP A 1 127 ? 0.477 -3.823 -20.336 1.00 96.19 127 ASP A CA 1
ATOM 960 C C . ASP A 1 127 ? -0.033 -4.949 -19.418 1.00 96.19 127 ASP A C 1
ATOM 962 O O . ASP A 1 127 ? 0.525 -5.225 -18.350 1.00 96.19 127 ASP A O 1
ATOM 966 N N . ILE A 1 128 ? -1.075 -5.655 -19.857 1.00 96.88 128 ILE A N 1
ATOM 967 C CA . ILE A 1 128 ? -1.723 -6.700 -19.058 1.00 96.88 128 ILE A CA 1
ATOM 968 C C . ILE A 1 128 ? -0.764 -7.844 -18.693 1.00 96.88 128 ILE A C 1
ATOM 970 O O . ILE A 1 128 ? -0.881 -8.441 -17.619 1.00 96.88 128 ILE A O 1
ATOM 974 N N . GLY A 1 129 ? 0.199 -8.160 -19.564 1.00 97.56 129 GLY A N 1
ATOM 975 C CA . GLY A 1 129 ? 1.225 -9.164 -19.312 1.00 97.56 129 GLY A CA 1
ATOM 976 C C . GLY A 1 129 ? 2.201 -8.724 -18.224 1.00 97.56 129 GLY A C 1
ATOM 977 O O . GLY A 1 129 ? 2.576 -9.535 -17.377 1.00 97.56 129 GLY A O 1
ATOM 978 N N . ILE A 1 130 ? 2.572 -7.443 -18.209 1.00 97.56 130 ILE A N 1
ATOM 979 C CA . ILE A 1 130 ? 3.408 -6.836 -17.163 1.00 97.56 130 ILE A CA 1
ATOM 980 C C . ILE A 1 130 ? 2.650 -6.828 -15.833 1.00 97.56 130 ILE A C 1
ATOM 982 O O . ILE A 1 130 ? 3.170 -7.333 -14.838 1.00 97.56 130 ILE A O 1
ATOM 986 N N . ALA A 1 131 ? 1.405 -6.344 -15.822 1.00 97.81 131 ALA A N 1
ATOM 987 C CA . ALA A 1 131 ? 0.578 -6.282 -14.618 1.00 97.81 131 ALA A CA 1
ATOM 988 C C . ALA A 1 131 ? 0.409 -7.666 -13.965 1.00 97.81 131 ALA A C 1
ATOM 990 O O . ALA A 1 131 ? 0.589 -7.817 -12.758 1.00 97.81 131 ALA A O 1
ATOM 991 N N . ARG A 1 132 ? 0.151 -8.713 -14.764 1.00 98.25 132 ARG A N 1
ATOM 992 C CA . ARG A 1 132 ? 0.067 -10.098 -14.265 1.00 98.25 132 ARG A CA 1
ATOM 993 C C . ARG A 1 132 ? 1.377 -10.589 -13.650 1.00 98.25 132 ARG A C 1
ATOM 995 O O . ARG A 1 132 ? 1.338 -11.247 -12.613 1.00 98.25 132 ARG A O 1
ATOM 1002 N N . ARG A 1 133 ? 2.527 -10.282 -14.263 1.00 98.25 133 ARG A N 1
ATOM 1003 C CA . ARG A 1 133 ? 3.840 -10.661 -13.710 1.00 98.25 133 ARG A CA 1
ATOM 1004 C C . ARG A 1 133 ? 4.124 -9.945 -12.394 1.00 98.25 133 ARG A C 1
ATOM 1006 O O . ARG A 1 133 ? 4.534 -10.605 -11.448 1.00 98.25 133 ARG A O 1
ATOM 1013 N N . LYS A 1 134 ? 3.836 -8.645 -12.309 1.00 98.44 134 LYS A N 1
ATOM 1014 C CA . LYS A 1 134 ? 3.961 -7.866 -11.069 1.00 98.44 134 LYS A CA 1
ATOM 1015 C C . LYS A 1 134 ? 3.103 -8.438 -9.939 1.00 98.44 134 LYS A C 1
ATOM 1017 O O . LYS A 1 134 ? 3.603 -8.662 -8.844 1.00 98.44 134 LYS A O 1
ATOM 1022 N N . LEU A 1 135 ? 1.838 -8.767 -10.214 1.00 98.56 135 LEU A N 1
ATOM 1023 C CA . LEU A 1 135 ? 0.957 -9.394 -9.220 1.00 98.56 135 LEU A CA 1
ATOM 1024 C C . LEU A 1 135 ? 1.450 -10.781 -8.785 1.00 98.56 135 LEU A C 1
ATOM 1026 O O . LEU A 1 135 ? 1.353 -11.116 -7.609 1.00 98.56 135 LEU A O 1
ATOM 1030 N N . LYS A 1 136 ? 2.010 -11.578 -9.705 1.00 98.69 136 LYS A N 1
ATOM 1031 C CA . LYS A 1 136 ? 2.637 -12.861 -9.359 1.00 98.69 136 LYS A C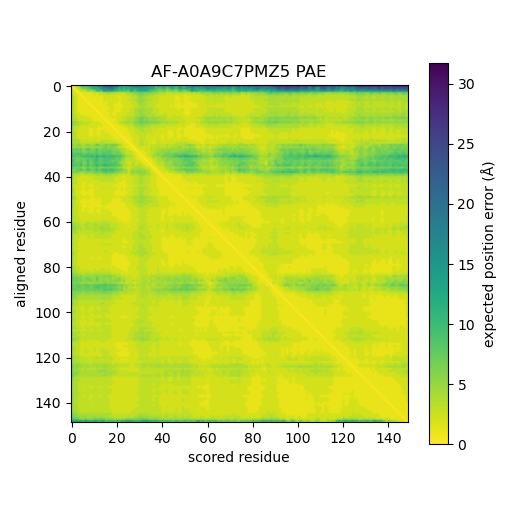A 1
ATOM 1032 C C . LYS A 1 136 ? 3.816 -12.660 -8.399 1.00 98.69 136 LYS A C 1
ATOM 1034 O O . LYS A 1 136 ? 3.852 -13.302 -7.354 1.00 98.69 136 LYS A O 1
ATOM 1039 N N . VAL A 1 137 ? 4.719 -11.733 -8.718 1.00 98.62 137 VAL A N 1
ATOM 1040 C CA . VAL A 1 137 ? 5.866 -11.383 -7.863 1.00 98.62 137 VAL A CA 1
ATOM 1041 C C . VAL A 1 137 ? 5.417 -10.887 -6.489 1.00 98.62 137 VAL A C 1
ATOM 1043 O O . VAL A 1 137 ? 6.001 -11.271 -5.480 1.00 98.62 137 VAL A O 1
ATOM 1046 N N . MET A 1 138 ? 4.354 -10.079 -6.429 1.00 98.75 138 MET A N 1
ATOM 1047 C CA . MET A 1 138 ? 3.786 -9.594 -5.169 1.00 98.75 138 MET A CA 1
ATOM 1048 C C . MET A 1 138 ? 3.382 -10.748 -4.245 1.00 98.75 138 MET A C 1
ATOM 1050 O O . MET A 1 138 ? 3.708 -10.741 -3.059 1.00 98.75 138 MET A O 1
ATOM 1054 N N . VAL A 1 139 ? 2.695 -11.754 -4.796 1.00 98.75 139 VAL A N 1
ATOM 1055 C CA . VAL A 1 139 ? 2.273 -12.942 -4.043 1.00 98.75 139 VAL A CA 1
ATOM 1056 C C . VAL A 1 139 ? 3.487 -13.758 -3.598 1.00 98.75 139 VAL A C 1
ATOM 1058 O O . VAL A 1 139 ? 3.587 -14.088 -2.419 1.00 98.75 139 VAL A O 1
ATOM 1061 N N . GLU A 1 140 ? 4.438 -14.026 -4.496 1.00 98.81 140 GLU A N 1
ATOM 1062 C CA . GLU A 1 140 ? 5.666 -14.775 -4.180 1.00 98.81 140 GLU A CA 1
ATOM 1063 C C . GLU A 1 140 ? 6.491 -14.091 -3.075 1.00 98.81 140 GLU A C 1
ATOM 1065 O O . GLU A 1 140 ? 6.962 -14.748 -2.141 1.00 98.81 140 GLU A O 1
ATOM 1070 N N . GLY A 1 141 ? 6.622 -12.764 -3.139 1.00 98.81 141 GLY A N 1
ATOM 1071 C CA . GLY A 1 141 ? 7.302 -11.963 -2.125 1.00 98.81 141 GLY A CA 1
ATOM 1072 C C . GLY A 1 141 ? 6.572 -11.950 -0.782 1.00 98.81 141 GLY A C 1
ATOM 1073 O O . GLY A 1 141 ? 7.203 -12.119 0.262 1.00 98.81 141 GLY A O 1
ATOM 1074 N N . ALA A 1 142 ? 5.242 -11.830 -0.784 1.00 98.75 142 ALA A N 1
ATOM 1075 C CA . ALA A 1 142 ? 4.439 -11.894 0.438 1.00 98.75 142 ALA A CA 1
ATOM 1076 C C . ALA A 1 142 ? 4.513 -13.272 1.118 1.00 98.75 142 ALA A C 1
ATOM 1078 O O . ALA A 1 142 ? 4.625 -13.363 2.342 1.00 98.75 142 ALA A O 1
ATOM 1079 N N . GLU A 1 143 ? 4.497 -14.359 0.344 1.00 98.69 143 GLU A N 1
ATOM 1080 C CA . GLU A 1 143 ? 4.716 -15.707 0.872 1.00 98.69 143 GLU A CA 1
ATOM 1081 C C . GLU A 1 143 ? 6.115 -15.870 1.467 1.00 98.69 143 GLU A C 1
ATOM 1083 O O . GLU A 1 143 ? 6.280 -16.507 2.510 1.00 98.69 143 GLU A O 1
ATOM 1088 N N . LEU A 1 144 ? 7.128 -15.294 0.818 1.00 98.75 144 LEU A N 1
ATOM 1089 C CA . LEU A 1 144 ? 8.500 -15.334 1.302 1.00 98.75 144 LEU A CA 1
ATOM 1090 C C . LEU A 1 144 ? 8.671 -14.560 2.611 1.00 98.75 144 LEU A C 1
ATOM 1092 O O . LEU A 1 144 ? 9.312 -15.080 3.521 1.00 98.75 144 LEU A O 1
ATOM 1096 N N . ALA A 1 145 ? 8.075 -13.370 2.727 1.00 98.44 145 ALA A N 1
ATOM 1097 C CA . ALA A 1 145 ? 8.045 -12.612 3.975 1.00 98.44 145 ALA A CA 1
ATOM 1098 C C . ALA A 1 145 ? 7.374 -13.420 5.094 1.00 98.44 145 ALA A C 1
ATOM 1100 O O . ALA A 1 145 ? 7.950 -13.571 6.165 1.00 98.44 145 ALA A O 1
ATOM 1101 N N . ARG A 1 146 ? 6.218 -14.042 4.822 1.00 97.94 146 ARG A N 1
ATOM 1102 C CA . ARG A 1 146 ? 5.494 -14.861 5.809 1.00 97.94 146 ARG A CA 1
ATOM 1103 C C . ARG A 1 146 ? 6.305 -16.044 6.339 1.00 97.94 146 ARG A C 1
ATOM 1105 O O . ARG A 1 146 ? 6.142 -16.408 7.493 1.00 97.94 146 ARG A O 1
ATOM 1112 N N . ARG A 1 147 ? 7.168 -16.651 5.518 1.00 98.25 147 ARG A N 1
ATOM 1113 C CA . ARG A 1 147 ? 8.067 -17.738 5.956 1.00 98.25 147 ARG A CA 1
ATOM 1114 C C . ARG A 1 147 ? 9.236 -17.260 6.827 1.00 98.25 147 ARG A C 1
ATOM 1116 O O . ARG A 1 147 ? 9.923 -18.102 7.396 1.00 98.25 147 ARG A O 1
ATOM 1123 N N . ARG A 1 148 ? 9.520 -15.955 6.837 1.00 97.50 148 ARG A N 1
ATOM 1124 C CA . ARG A 1 148 ? 10.668 -15.335 7.520 1.00 97.50 148 ARG A CA 1
ATOM 1125 C C . ARG A 1 148 ? 10.279 -14.564 8.788 1.00 97.50 148 ARG A C 1
ATOM 1127 O O . ARG A 1 148 ? 11.187 -14.180 9.519 1.00 97.50 148 ARG A O 1
ATOM 1134 N N . LEU A 1 149 ? 8.984 -14.313 8.988 1.00 89.00 149 LEU A N 1
ATOM 1135 C CA . LEU A 1 149 ? 8.398 -13.807 10.234 1.00 89.00 149 LEU A CA 1
ATOM 1136 C C . LEU A 1 149 ? 8.420 -14.895 11.313 1.00 89.00 149 LEU A C 1
ATOM 1138 O O . LEU A 1 149 ? 8.674 -14.535 12.480 1.00 89.00 149 LEU A O 1
#

Sequence (149 aa):
MAEWGIEALDRCIEGIRAKTCVHVCYSYPMPGVPRPIVDAYPAILTELEHSRVDQLALEFEASGLDPKLLALCPSKTVLFGCIDNGALGFDRIEQPEQVAARLLMAAEYLPADQIQAAPDCGLVPLDIGIARRKLKVMVEGAELARRRL

Nearest PDB structures (foldseek):
  3rpd-assembly2_B  TM=9.084E-01  e=8.842E-12  Shewanella sp. W3-18-1
  4ztx-assembly1_A  TM=8.099E-01  e=6.201E-05  Neurospora crassa
  1xpg-assembly1_A  TM=8.416E-01  e=2.342E-04  Thermotoga maritima
  4l61-assembly1_A  TM=7.806E-01  e=4.870E-05  Candida albicans SC5314
  4l6o-assembly1_A  TM=8.202E-01  e=2.642E-04  Candida albicans SC5314

pLDDT: mean 95.45, std 5.61, range [55.5, 98.81]

Foldseek 3Di:
DLVCPLVVVLVVCPPPPDAFEDEDAQDADDPPDDRDLDPCLLVVLLSVLPHPHAEYEAACCLSVDQLLSLLSNANHQYQYALFELQSVHLQDADALQSLLVSLVSNCVRYPNVSYHHDHRDDNVVHDPVSVVRNVVSSVSNNVVNVVVD

Secondary structure (DSSP, 8-state):
-TTTHHHHHHHHTTT--S--EEEE-S----TTS-----S-HHHHHHHHHTSS-SEEEE--TTT---GGGGGG-TTSEEEEEEE--STT-TT----HHHHHHHHHHHTTTS-GGGEEEEESS--TTS-HHHHHHHHHHHHHHHHHHHTT-

Mean predicted aligned error: 2.99 Å